Protein AF-A0A7Y8L8T4-F1 (afdb_monomer)

Solvent-accessible surface area (backbone atoms only — not comparable to full-atom values): 7914 Å² total; per-residue (Å²): 132,80,89,64,57,69,70,56,52,53,48,35,40,75,66,69,66,42,84,53,50,74,54,85,77,98,53,97,55,75,44,73,54,73,63,52,40,53,48,50,52,51,52,53,55,41,44,76,57,70,48,50,72,66,61,54,36,60,72,65,50,55,82,75,49,100,84,48,67,51,75,65,56,49,51,52,51,51,51,54,50,49,54,52,50,48,54,52,51,50,56,52,66,72,40,69,84,52,70,79,36,70,68,49,49,54,53,51,52,51,50,52,51,48,51,56,44,52,53,53,51,52,52,53,54,59,69,72,47,79,86,129

Sequence (132 aa):
MLGLSPRTIDFYTRQGLLHPEQSGRGHGYRHYTEEDRRRVSLIKQLQAKKFSLQEIRQALDVDVKGNSASPAEVMEQVILELERLQAAIENIRSSALLLDQPAVRAVAMEALQRATALCSVLVTILHDMPPV

pLDDT: mean 74.05, std 10.57, range [44.16, 87.81]

Structure (mmCIF, N/CA/C/O backbone):
data_AF-A0A7Y8L8T4-F1
#
_entry.id   AF-A0A7Y8L8T4-F1
#
loop_
_atom_site.group_PDB
_atom_site.id
_atom_site.type_symbol
_atom_site.label_atom_id
_atom_site.label_alt_id
_atom_site.label_comp_id
_atom_site.label_asym_id
_atom_site.label_entity_id
_atom_site.label_seq_id
_atom_site.pdbx_PDB_ins_code
_atom_site.Cartn_x
_atom_site.Cartn_y
_atom_site.Cartn_z
_atom_site.occupancy
_atom_site.B_iso_or_equiv
_atom_site.auth_seq_id
_atom_site.auth_comp_id
_atom_site.auth_asym_id
_atom_site.auth_atom_id
_atom_site.pdbx_PDB_model_num
ATOM 1 N N . MET A 1 1 ? 10.159 -9.512 -22.644 1.00 59.25 1 MET A N 1
ATOM 2 C CA . MET A 1 1 ? 8.690 -9.370 -22.652 1.00 59.25 1 MET A CA 1
ATOM 3 C C . MET A 1 1 ? 8.170 -9.221 -21.226 1.00 59.25 1 MET A C 1
ATOM 5 O O . MET A 1 1 ? 8.729 -9.846 -20.339 1.00 59.25 1 MET A O 1
ATOM 9 N N . LEU A 1 2 ? 7.116 -8.425 -21.012 1.00 64.44 2 LEU A N 1
ATOM 10 C CA . LEU A 1 2 ? 6.549 -8.064 -19.695 1.00 64.44 2 LEU A CA 1
ATOM 11 C C . LEU A 1 2 ? 5.776 -9.191 -18.965 1.00 64.44 2 LEU A C 1
ATOM 13 O O . LEU A 1 2 ? 5.224 -8.954 -17.894 1.00 64.44 2 LEU A O 1
ATOM 17 N N . GLY A 1 3 ? 5.675 -10.401 -19.531 1.00 71.50 3 GLY A N 1
ATOM 18 C CA . GLY A 1 3 ? 4.919 -11.510 -18.919 1.00 71.50 3 GLY A CA 1
ATOM 19 C C . GLY A 1 3 ? 3.426 -11.204 -18.705 1.00 71.50 3 GLY A C 1
ATOM 20 O O . GLY A 1 3 ? 2.810 -11.691 -17.756 1.00 71.50 3 GLY A O 1
ATOM 21 N N . LEU A 1 4 ? 2.856 -10.338 -19.548 1.00 79.94 4 LEU A N 1
ATOM 22 C CA . LEU A 1 4 ? 1.468 -9.885 -19.5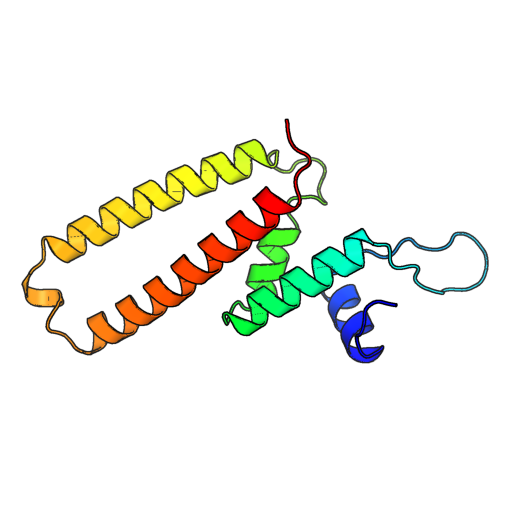15 1.00 79.94 4 LEU A CA 1
ATOM 23 C C . LEU A 1 4 ? 0.792 -10.131 -20.861 1.00 79.94 4 LEU A C 1
ATOM 25 O O . LEU A 1 4 ? 1.449 -10.127 -21.902 1.00 79.94 4 LEU A O 1
ATOM 29 N N . SER A 1 5 ? -0.537 -10.271 -20.841 1.00 82.81 5 SER A N 1
ATOM 30 C CA . SER A 1 5 ? -1.314 -10.260 -22.079 1.00 82.81 5 SER A CA 1
ATOM 31 C C . SER A 1 5 ? -1.213 -8.882 -22.757 1.00 82.81 5 SER A C 1
ATOM 33 O O . SER A 1 5 ? -1.189 -7.866 -22.049 1.00 82.81 5 SER A O 1
ATOM 35 N N . PRO A 1 6 ? -1.230 -8.805 -24.101 1.00 81.19 6 PRO A N 1
ATOM 36 C CA . PRO A 1 6 ? -1.246 -7.529 -24.822 1.00 81.19 6 PRO A CA 1
ATOM 37 C C . PRO A 1 6 ? -2.367 -6.594 -24.349 1.00 81.19 6 PRO A C 1
ATOM 39 O O . PRO A 1 6 ? -2.149 -5.402 -24.166 1.00 81.19 6 PRO A O 1
ATOM 42 N N . ARG A 1 7 ? -3.544 -7.149 -24.023 1.00 82.62 7 ARG A N 1
ATOM 43 C CA . ARG A 1 7 ? -4.690 -6.395 -23.493 1.00 82.62 7 ARG A CA 1
ATOM 44 C C . ARG A 1 7 ? -4.394 -5.742 -22.140 1.00 82.62 7 ARG A C 1
ATOM 46 O O . ARG A 1 7 ? -4.838 -4.622 -21.903 1.00 82.62 7 ARG A O 1
ATOM 53 N N . THR A 1 8 ? -3.665 -6.426 -21.255 1.00 83.44 8 THR A N 1
ATOM 54 C CA . THR A 1 8 ? -3.260 -5.880 -19.947 1.00 83.44 8 THR A CA 1
ATOM 55 C C . THR A 1 8 ? -2.222 -4.777 -20.116 1.00 83.44 8 THR A C 1
ATOM 57 O O . THR A 1 8 ? -2.318 -3.745 -19.459 1.00 83.44 8 THR A O 1
ATOM 60 N N . ILE A 1 9 ? -1.275 -4.970 -21.035 1.00 82.69 9 ILE A N 1
ATOM 61 C CA . ILE A 1 9 ? -0.260 -3.971 -21.380 1.00 82.69 9 ILE A CA 1
ATOM 62 C C . ILE A 1 9 ? -0.934 -2.705 -21.933 1.00 82.69 9 ILE A C 1
ATOM 64 O O . ILE A 1 9 ? -0.700 -1.611 -21.426 1.00 82.69 9 ILE A O 1
ATOM 68 N N . ASP A 1 10 ? -1.855 -2.851 -22.889 1.00 82.50 10 ASP A N 1
ATOM 69 C CA . ASP A 1 10 ? -2.637 -1.737 -23.440 1.00 82.50 10 ASP A CA 1
ATOM 70 C C . ASP A 1 10 ? -3.504 -1.038 -22.398 1.00 82.50 10 ASP A C 1
ATOM 72 O O . ASP A 1 10 ? -3.721 0.173 -22.457 1.00 82.50 10 ASP A O 1
ATOM 76 N N . PHE A 1 11 ? -4.056 -1.799 -21.459 1.00 83.25 11 PHE A N 1
ATOM 77 C CA . PHE A 1 11 ? -4.836 -1.241 -20.371 1.00 83.25 11 PHE A CA 1
ATOM 78 C C . PHE A 1 11 ? -3.958 -0.400 -19.434 1.00 83.25 11 PHE A C 1
ATOM 80 O O . PHE A 1 11 ? -4.315 0.741 -19.160 1.00 83.25 11 PHE A O 1
ATOM 87 N N . TYR A 1 12 ? -2.787 -0.891 -19.019 1.00 85.62 12 TYR A N 1
ATOM 88 C CA . TYR A 1 12 ? -1.869 -0.132 -18.161 1.00 85.62 12 TYR A CA 1
ATOM 89 C C . TYR A 1 12 ? -1.280 1.094 -18.860 1.00 85.62 12 TYR A C 1
ATOM 91 O O . TYR A 1 12 ? -1.247 2.166 -18.262 1.00 85.62 12 TYR A O 1
ATOM 99 N N . THR A 1 13 ? -0.911 0.993 -20.138 1.00 82.25 13 THR A N 1
ATOM 100 C CA . THR A 1 13 ? -0.454 2.158 -20.908 1.00 82.25 13 THR A CA 1
ATOM 101 C C . THR A 1 13 ? -1.556 3.216 -21.046 1.00 82.25 13 THR A C 1
ATOM 103 O O . THR A 1 13 ? -1.288 4.396 -20.850 1.00 82.25 13 THR A O 1
ATOM 106 N N . ARG A 1 14 ? -2.818 2.829 -21.299 1.00 81.88 14 ARG A N 1
ATOM 107 C CA . ARG A 1 14 ? -3.943 3.791 -21.353 1.00 81.88 14 ARG A CA 1
ATOM 108 C C . ARG A 1 14 ? -4.251 4.455 -20.013 1.00 81.88 14 ARG A C 1
ATOM 110 O O . ARG A 1 14 ? -4.745 5.574 -19.997 1.00 81.88 14 ARG A O 1
ATOM 117 N N . GLN A 1 15 ? -3.976 3.768 -18.910 1.00 77.94 15 GLN A N 1
ATOM 118 C CA . GLN A 1 15 ? -4.149 4.294 -17.556 1.00 77.94 15 GLN A CA 1
ATOM 119 C C . GLN A 1 15 ? -2.943 5.127 -17.080 1.00 77.94 15 GLN A C 1
ATOM 121 O O . GLN A 1 15 ? -2.931 5.547 -15.928 1.00 77.94 15 GLN A O 1
ATOM 126 N N . GLY A 1 16 ? -1.924 5.359 -17.922 1.00 76.25 16 GLY A N 1
ATOM 127 C CA . GLY A 1 16 ? -0.708 6.093 -17.537 1.00 76.25 16 GLY A CA 1
ATOM 128 C C . GLY A 1 16 ? 0.174 5.342 -16.532 1.00 76.25 16 GLY A C 1
ATOM 129 O O . GLY A 1 16 ? 0.987 5.935 -15.834 1.00 76.25 16 GLY A O 1
ATOM 130 N N . LEU A 1 17 ? -0.008 4.025 -16.410 1.00 79.06 17 LEU A N 1
ATOM 131 C CA . LEU A 1 17 ? 0.774 3.186 -15.501 1.00 79.06 17 LEU A CA 1
ATOM 132 C C . LEU A 1 17 ? 2.074 2.694 -16.131 1.00 79.06 17 LEU A C 1
ATOM 134 O O . LEU A 1 17 ? 2.974 2.312 -15.395 1.00 79.06 17 LEU A O 1
ATOM 138 N N . LEU A 1 18 ? 2.175 2.687 -17.461 1.00 82.50 18 LEU A N 1
ATOM 139 C CA . LEU A 1 18 ? 3.386 2.336 -18.203 1.00 82.50 18 LEU A CA 1
ATOM 140 C C . LEU A 1 18 ? 3.652 3.402 -19.257 1.00 82.50 18 LEU A C 1
ATOM 142 O O . LEU A 1 18 ? 2.721 3.793 -19.971 1.00 82.50 18 LEU A O 1
ATOM 146 N N . HIS A 1 19 ? 4.912 3.800 -19.389 1.00 78.69 19 HIS A N 1
ATOM 147 C CA . HIS A 1 19 ? 5.354 4.858 -20.291 1.00 78.69 19 HIS A CA 1
ATOM 148 C C . HIS A 1 19 ? 6.378 4.283 -21.274 1.00 78.69 19 HIS A C 1
ATOM 150 O O . HIS A 1 19 ? 7.574 4.493 -21.103 1.00 78.69 19 HIS A O 1
ATOM 156 N N . PRO A 1 20 ? 5.925 3.523 -22.290 1.00 76.50 20 PRO A N 1
ATOM 157 C CA . PRO A 1 20 ? 6.838 2.928 -23.251 1.00 76.50 20 PRO A CA 1
ATOM 158 C C . PRO A 1 20 ? 7.560 4.013 -24.044 1.00 76.50 20 PRO A C 1
ATOM 160 O O . PRO A 1 20 ? 6.961 5.022 -24.432 1.00 76.50 20 PRO A O 1
ATOM 163 N N . GLU A 1 21 ? 8.817 3.753 -24.375 1.00 75.12 21 GLU A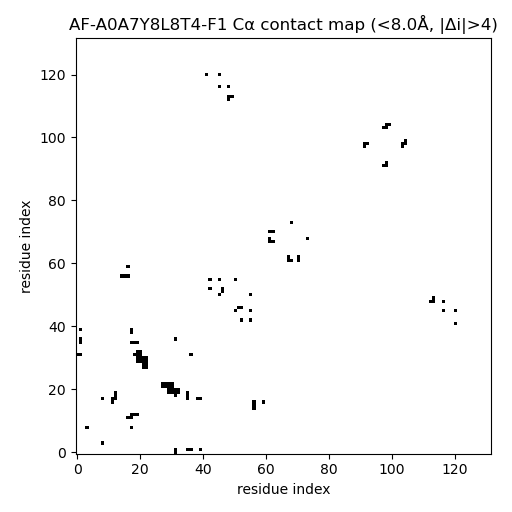 N 1
ATOM 164 C CA . GLU A 1 21 ? 9.550 4.580 -25.320 1.00 75.12 21 GLU A CA 1
ATOM 165 C C . GLU A 1 21 ? 8.881 4.461 -26.695 1.00 75.12 21 GLU A C 1
ATOM 167 O O . GLU A 1 21 ? 8.671 3.363 -27.231 1.00 75.12 21 GLU A O 1
ATOM 172 N N . GLN A 1 22 ? 8.508 5.604 -27.275 1.00 65.12 22 GLN A N 1
ATOM 173 C CA . GLN A 1 22 ? 8.060 5.635 -28.661 1.00 65.12 22 GLN A CA 1
ATOM 174 C C . GLN A 1 22 ? 9.282 5.397 -29.542 1.00 65.12 22 GLN A C 1
ATOM 176 O O . GLN A 1 22 ? 10.182 6.235 -29.600 1.00 65.12 22 GLN A O 1
ATOM 181 N N . SER A 1 23 ? 9.325 4.260 -30.237 1.00 54.78 23 SER A N 1
ATOM 182 C CA . SER A 1 23 ? 10.358 4.023 -31.240 1.00 54.78 23 SER A CA 1
ATOM 183 C C . SER A 1 23 ? 10.192 5.050 -32.359 1.00 54.78 23 SER A C 1
ATOM 185 O O . SER A 1 23 ? 9.282 4.971 -33.186 1.00 54.78 23 SER A O 1
ATOM 187 N N . GLY A 1 24 ? 11.055 6.064 -32.351 1.00 54.72 24 GLY A N 1
ATOM 188 C CA . GLY A 1 24 ? 11.133 7.039 -33.421 1.00 54.72 24 GLY A CA 1
ATOM 189 C C . GLY A 1 24 ? 11.393 6.328 -34.749 1.00 54.72 24 GLY A C 1
ATOM 190 O O . GLY A 1 24 ? 12.369 5.595 -34.876 1.00 54.72 24 GLY A O 1
ATOM 191 N N . ARG A 1 25 ? 10.541 6.631 -35.736 1.00 51.31 25 ARG A N 1
ATOM 192 C CA . ARG A 1 25 ? 10.539 6.189 -37.146 1.00 51.31 25 ARG A CA 1
ATOM 193 C C . ARG A 1 25 ? 9.742 4.909 -37.447 1.00 51.31 25 ARG A C 1
ATOM 195 O O . ARG A 1 25 ? 10.231 3.789 -37.386 1.00 51.31 25 ARG A O 1
ATOM 202 N N . GLY A 1 26 ? 8.530 5.132 -37.956 1.00 51.72 26 GLY A N 1
ATOM 203 C CA . GLY A 1 26 ? 7.970 4.360 -39.074 1.00 51.72 26 GLY A CA 1
ATOM 204 C C . GLY A 1 26 ? 7.093 3.156 -38.741 1.00 51.72 26 GLY A C 1
ATOM 205 O O . GLY A 1 26 ? 6.268 2.785 -39.568 1.00 51.72 26 GLY A O 1
ATOM 206 N N . HIS A 1 27 ? 7.190 2.579 -37.546 1.00 56.50 27 HIS A N 1
ATOM 207 C CA . HIS A 1 27 ? 6.327 1.469 -37.143 1.00 56.50 27 HIS A CA 1
ATOM 208 C C . HIS A 1 27 ? 5.933 1.665 -35.681 1.00 56.50 27 HIS A C 1
ATOM 210 O O . HIS A 1 27 ? 6.796 1.655 -34.812 1.00 56.50 27 HIS A O 1
ATOM 216 N N . GLY A 1 28 ? 4.644 1.894 -35.411 1.00 60.03 28 GLY A N 1
ATOM 217 C CA . GLY A 1 28 ? 4.088 2.261 -34.098 1.00 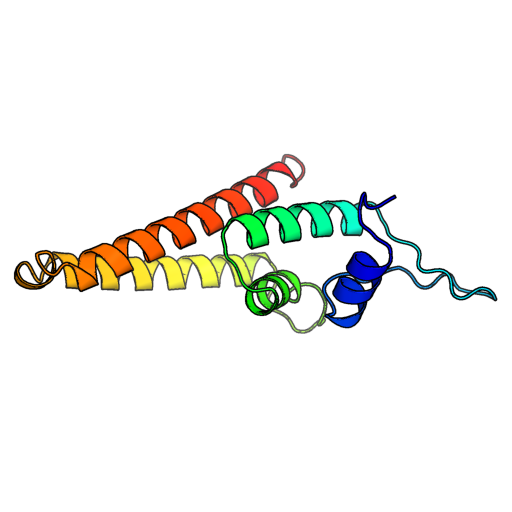60.03 28 GLY A CA 1
ATOM 218 C C . GLY A 1 28 ? 4.153 1.171 -33.018 1.00 60.03 28 GLY A C 1
ATOM 219 O O . GLY A 1 28 ? 3.193 0.990 -32.269 1.00 60.03 28 GLY A O 1
ATOM 220 N N . TYR A 1 29 ? 5.249 0.418 -32.946 1.00 64.88 29 TYR A N 1
ATOM 221 C CA . TYR A 1 29 ? 5.513 -0.534 -31.881 1.00 64.88 29 TYR A CA 1
ATOM 222 C C . TYR A 1 29 ? 5.956 0.200 -30.612 1.00 64.88 29 TYR A C 1
ATOM 224 O O . TYR A 1 29 ? 6.776 1.114 -30.647 1.00 64.88 29 TYR A O 1
ATOM 232 N N . ARG A 1 30 ? 5.386 -0.214 -29.477 1.00 75.06 30 ARG A N 1
ATOM 233 C CA . ARG A 1 30 ? 5.749 0.278 -28.145 1.00 75.06 30 ARG A CA 1
ATOM 234 C C . ARG A 1 30 ? 6.929 -0.530 -27.624 1.00 75.06 30 ARG A C 1
ATOM 236 O O . ARG A 1 30 ? 6.822 -1.756 -27.527 1.00 75.06 30 ARG A O 1
ATOM 243 N N . HIS A 1 31 ? 8.021 0.143 -27.282 1.00 78.94 31 HIS A N 1
ATOM 244 C CA . HIS A 1 31 ? 9.166 -0.500 -26.655 1.00 78.94 31 HIS A CA 1
ATOM 245 C C . HIS A 1 31 ? 9.063 -0.346 -25.135 1.00 78.94 31 HIS A C 1
ATOM 247 O O . HIS A 1 31 ? 8.947 0.766 -24.631 1.00 78.94 31 HIS A O 1
ATOM 253 N N . TYR A 1 32 ? 9.053 -1.472 -24.419 1.00 76.88 32 TYR A N 1
ATOM 254 C CA . TYR A 1 32 ? 8.960 -1.497 -22.958 1.00 76.88 32 TYR A CA 1
ATOM 255 C C . TYR A 1 32 ? 10.317 -1.858 -22.363 1.00 76.88 32 TYR A C 1
ATOM 257 O O . TYR A 1 32 ? 10.895 -2.891 -22.723 1.00 76.88 32 TYR A O 1
ATOM 265 N N . THR A 1 33 ? 10.807 -1.019 -21.459 1.00 79.38 33 THR A N 1
ATOM 266 C CA . THR A 1 33 ? 12.139 -1.136 -20.857 1.00 79.38 33 THR A CA 1
ATOM 267 C C . THR A 1 33 ? 12.140 -2.118 -19.678 1.00 79.38 33 THR A C 1
ATOM 269 O O . THR A 1 33 ? 11.114 -2.692 -19.300 1.00 79.38 33 THR A O 1
ATOM 272 N N . GLU A 1 34 ? 13.308 -2.353 -19.075 1.00 74.62 34 GLU A N 1
ATOM 273 C CA . GLU A 1 34 ? 13.391 -3.141 -17.836 1.00 74.62 34 GLU A CA 1
ATOM 274 C C . GLU A 1 34 ? 12.751 -2.407 -16.643 1.00 74.62 34 GLU A C 1
ATOM 276 O O . GLU A 1 34 ? 12.240 -3.028 -15.711 1.00 74.62 34 GLU A O 1
ATOM 281 N N . GLU A 1 35 ? 12.699 -1.077 -16.693 1.00 71.69 35 GLU A N 1
ATOM 282 C CA . GLU A 1 35 ? 11.962 -0.260 -15.732 1.00 71.69 35 GLU A CA 1
ATOM 283 C C . GLU A 1 35 ? 10.453 -0.527 -15.807 1.00 71.69 35 GLU A C 1
ATOM 285 O O . GLU A 1 35 ? 9.828 -0.793 -14.780 1.00 71.69 35 GLU A O 1
ATOM 290 N N . ASP A 1 36 ? 9.885 -0.610 -17.017 1.00 78.69 36 ASP A N 1
ATOM 291 C CA . ASP A 1 36 ? 8.484 -1.004 -17.203 1.00 78.69 36 ASP A CA 1
ATOM 292 C C . ASP A 1 36 ? 8.199 -2.401 -16.628 1.00 78.69 36 ASP A C 1
ATOM 294 O O . ASP A 1 36 ? 7.114 -2.647 -16.094 1.00 78.69 36 ASP A O 1
ATOM 298 N N . ARG A 1 37 ? 9.163 -3.334 -16.690 1.00 80.94 37 ARG A N 1
ATOM 299 C CA . ARG A 1 37 ? 9.002 -4.667 -16.079 1.00 80.94 37 ARG A CA 1
ATOM 300 C C . ARG A 1 37 ? 8.932 -4.605 -14.565 1.00 80.94 37 ARG A C 1
ATOM 302 O O . ARG A 1 37 ? 8.045 -5.230 -13.977 1.00 80.94 37 ARG A O 1
ATOM 309 N N . ARG A 1 38 ? 9.832 -3.846 -13.941 1.00 75.69 38 ARG A N 1
ATOM 310 C CA . ARG A 1 38 ? 9.824 -3.628 -12.488 1.00 75.69 38 ARG A CA 1
ATOM 311 C C . ARG A 1 38 ? 8.526 -2.958 -12.050 1.00 75.69 38 ARG A C 1
ATOM 313 O O . ARG A 1 38 ? 7.859 -3.450 -11.140 1.00 75.69 38 ARG A O 1
ATOM 320 N N . ARG A 1 39 ? 8.083 -1.945 -12.795 1.00 80.25 39 ARG A N 1
ATOM 321 C CA . ARG A 1 39 ? 6.807 -1.254 -12.579 1.00 80.25 39 ARG A CA 1
ATOM 322 C C . ARG A 1 39 ? 5.613 -2.207 -12.668 1.00 80.25 39 ARG A C 1
ATOM 324 O O . ARG A 1 39 ? 4.760 -2.201 -11.785 1.00 80.25 39 ARG A O 1
ATOM 331 N N . VAL A 1 40 ? 5.573 -3.103 -13.660 1.00 84.12 40 VAL A N 1
ATOM 332 C CA . VAL A 1 40 ? 4.538 -4.152 -13.759 1.00 84.12 40 VAL A CA 1
ATOM 333 C C . VAL A 1 40 ? 4.551 -5.103 -12.559 1.00 84.12 40 VAL A C 1
ATOM 335 O O . VAL A 1 40 ? 3.478 -5.468 -12.068 1.00 84.12 40 VAL A O 1
ATOM 338 N N . SER A 1 41 ? 5.730 -5.524 -12.095 1.00 80.81 41 SER A N 1
ATOM 339 C CA . SER A 1 41 ? 5.854 -6.384 -10.910 1.00 80.81 41 SER A CA 1
ATOM 340 C C . SER A 1 41 ? 5.271 -5.697 -9.676 1.00 80.81 41 SER A C 1
ATOM 342 O O . SER A 1 41 ? 4.445 -6.281 -8.972 1.00 80.81 41 SER A O 1
ATOM 344 N N . LEU A 1 42 ? 5.615 -4.425 -9.474 1.00 75.44 42 LEU A N 1
ATOM 345 C CA . LEU A 1 42 ? 5.116 -3.620 -8.368 1.00 75.44 42 LEU A CA 1
ATOM 346 C C . LEU A 1 42 ? 3.592 -3.426 -8.434 1.00 75.44 42 LEU A C 1
ATOM 348 O O . LEU A 1 42 ? 2.901 -3.669 -7.446 1.00 75.44 42 LEU A O 1
ATOM 352 N N . ILE A 1 43 ? 3.044 -3.091 -9.610 1.00 82.75 43 ILE A N 1
ATOM 353 C CA . ILE A 1 43 ? 1.589 -2.972 -9.821 1.00 82.75 43 ILE A CA 1
ATOM 354 C C . ILE A 1 43 ? 0.881 -4.280 -9.438 1.00 82.75 43 ILE A C 1
ATOM 356 O O . ILE A 1 43 ? -0.119 -4.249 -8.722 1.00 82.75 43 ILE A O 1
ATOM 360 N N . LYS A 1 44 ? 1.402 -5.438 -9.865 1.00 83.00 44 LYS A N 1
ATOM 361 C CA . LYS A 1 44 ? 0.824 -6.751 -9.528 1.00 83.00 44 LYS A CA 1
ATOM 362 C C . LYS A 1 44 ? 0.845 -7.034 -8.026 1.00 83.00 44 LYS A C 1
ATOM 364 O O . LYS A 1 44 ? -0.146 -7.525 -7.487 1.00 83.00 44 LYS A O 1
ATOM 369 N N . GLN A 1 45 ? 1.951 -6.727 -7.352 1.00 75.25 45 GLN A N 1
ATOM 370 C CA . GLN A 1 45 ? 2.076 -6.913 -5.904 1.00 75.25 45 GLN A CA 1
ATOM 371 C C . GLN A 1 45 ? 1.088 -6.023 -5.139 1.00 75.25 45 GLN A C 1
ATOM 373 O O . GLN A 1 45 ? 0.411 -6.492 -4.223 1.00 75.25 45 GLN A O 1
ATOM 378 N N . LEU A 1 46 ? 0.948 -4.764 -5.557 1.00 74.38 46 LEU A N 1
ATOM 379 C CA . LEU A 1 46 ? 0.005 -3.807 -4.982 1.00 74.38 46 LEU A CA 1
ATOM 380 C C . LEU A 1 46 ? -1.455 -4.231 -5.197 1.00 74.38 46 LEU A C 1
ATOM 382 O O . LEU A 1 46 ? -2.249 -4.220 -4.257 1.00 74.38 46 LEU A O 1
ATOM 386 N N . GLN A 1 47 ? -1.804 -4.692 -6.399 1.00 81.19 47 GLN A N 1
ATOM 387 C CA . GLN A 1 47 ? -3.139 -5.226 -6.684 1.00 81.19 47 GLN A CA 1
ATOM 388 C C . GLN A 1 47 ? -3.468 -6.458 -5.832 1.00 81.19 47 GLN A C 1
ATOM 390 O O . GLN A 1 47 ? -4.580 -6.566 -5.315 1.00 81.19 47 GLN A O 1
ATOM 395 N N . ALA A 1 48 ? -2.508 -7.368 -5.628 1.00 78.50 48 ALA A N 1
ATOM 396 C CA . ALA A 1 48 ? -2.688 -8.525 -4.743 1.00 78.50 48 ALA A CA 1
ATOM 397 C C . ALA A 1 48 ? -2.955 -8.110 -3.284 1.00 78.50 48 ALA A C 1
ATOM 399 O O . ALA A 1 48 ? -3.623 -8.821 -2.535 1.00 78.50 48 ALA A O 1
ATOM 400 N N . LYS A 1 49 ? -2.479 -6.924 -2.896 1.00 71.81 49 LYS A N 1
ATOM 401 C CA . LYS A 1 49 ? -2.699 -6.303 -1.587 1.00 71.81 49 LYS A CA 1
ATOM 402 C C . LYS A 1 49 ? -3.949 -5.411 -1.529 1.00 71.81 49 LYS A C 1
ATOM 404 O O . LYS A 1 49 ? -4.130 -4.694 -0.551 1.00 71.81 49 LYS A O 1
ATOM 409 N N . LYS A 1 50 ? -4.835 -5.512 -2.529 1.00 77.38 50 LYS A N 1
ATOM 410 C CA . LYS A 1 50 ? -6.108 -4.779 -2.654 1.00 77.38 50 LYS A CA 1
ATOM 411 C C . LYS A 1 50 ? -5.982 -3.266 -2.856 1.00 77.38 50 LYS A C 1
ATOM 413 O O . LYS A 1 50 ? -6.977 -2.564 -2.692 1.00 77.38 50 LYS A O 1
ATOM 418 N N . PHE A 1 51 ? -4.818 -2.762 -3.266 1.00 74.38 51 PHE A N 1
ATOM 419 C CA . PHE A 1 51 ? -4.749 -1.387 -3.756 1.00 74.38 51 PHE A CA 1
ATOM 420 C C . PHE A 1 51 ? -5.503 -1.255 -5.077 1.00 74.38 51 PHE A C 1
ATOM 422 O O . PHE A 1 51 ? -5.386 -2.094 -5.979 1.00 74.38 51 PHE A O 1
ATOM 429 N N . SER A 1 52 ? -6.266 -0.177 -5.200 1.00 81.44 52 SER A N 1
ATOM 430 C CA . SER A 1 52 ? -6.900 0.211 -6.450 1.00 81.44 52 SER A CA 1
ATOM 431 C C . SER A 1 52 ? -5.854 0.708 -7.447 1.00 81.44 52 SER A C 1
ATOM 433 O O . SER A 1 52 ? -4.820 1.272 -7.092 1.00 81.44 52 SER A O 1
ATOM 435 N N . LEU A 1 53 ? -6.142 0.558 -8.738 1.00 78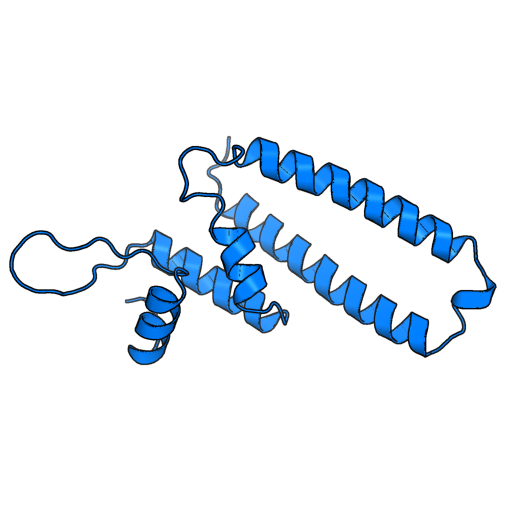.94 53 LEU A N 1
ATOM 436 C CA . LEU A 1 53 ? -5.266 1.070 -9.794 1.00 78.94 53 LEU A CA 1
ATOM 437 C C . LEU A 1 53 ? -5.073 2.589 -9.731 1.00 78.94 53 LEU A C 1
ATOM 439 O O . LEU A 1 53 ? -4.043 3.083 -10.175 1.00 78.94 53 LEU A O 1
ATOM 443 N N . GLN A 1 54 ? -6.043 3.320 -9.179 1.00 75.44 54 GLN A N 1
ATOM 444 C CA . GLN A 1 54 ? -5.945 4.763 -8.994 1.00 75.44 54 GLN A CA 1
ATOM 445 C C . GLN A 1 54 ? -4.919 5.127 -7.915 1.00 75.44 54 GLN A C 1
ATOM 447 O O . GLN A 1 54 ? -4.089 5.999 -8.161 1.00 75.44 54 GLN A O 1
ATOM 452 N N . GLU A 1 55 ? -4.943 4.441 -6.766 1.00 68.69 55 GLU A N 1
ATOM 453 C CA . GLU A 1 55 ? -3.948 4.610 -5.694 1.00 68.69 55 GLU A CA 1
ATOM 454 C C . GLU A 1 55 ? -2.549 4.237 -6.197 1.00 68.69 55 GLU A C 1
ATOM 456 O O . GLU A 1 55 ? -1.592 4.982 -5.997 1.00 68.69 55 GLU A O 1
ATOM 461 N N . ILE A 1 56 ? -2.444 3.127 -6.936 1.00 77.88 56 ILE A N 1
ATOM 462 C CA . ILE A 1 56 ? -1.186 2.688 -7.552 1.00 77.88 56 ILE A CA 1
ATOM 463 C C . ILE A 1 56 ? -0.678 3.738 -8.545 1.00 77.88 56 ILE A C 1
ATOM 465 O O . ILE A 1 56 ? 0.503 4.064 -8.540 1.00 77.88 56 ILE A O 1
ATOM 469 N N . ARG A 1 57 ? -1.556 4.303 -9.382 1.00 75.19 57 ARG A N 1
ATOM 470 C CA . ARG A 1 57 ? -1.172 5.355 -10.328 1.00 75.19 57 ARG A CA 1
ATOM 471 C C . ARG A 1 57 ? -0.634 6.575 -9.596 1.00 75.19 57 ARG A C 1
ATOM 473 O O . ARG A 1 57 ? 0.436 7.030 -9.955 1.00 75.19 57 ARG A O 1
ATOM 480 N N . GLN A 1 58 ? -1.338 7.070 -8.579 1.00 69.00 58 GLN A N 1
ATOM 481 C CA . GLN A 1 58 ? -0.905 8.238 -7.804 1.00 69.00 58 GLN A CA 1
ATOM 482 C C . GLN A 1 58 ? 0.459 8.026 -7.144 1.00 69.00 58 GLN A C 1
ATOM 484 O O . GLN A 1 58 ? 1.300 8.914 -7.221 1.00 69.00 58 GLN A O 1
ATOM 489 N N . ALA A 1 59 ? 0.701 6.843 -6.575 1.00 67.88 59 ALA A N 1
ATOM 490 C CA . ALA A 1 59 ? 1.997 6.501 -5.993 1.00 67.88 59 ALA A CA 1
ATOM 491 C C . ALA A 1 59 ? 3.133 6.482 -7.034 1.00 67.88 59 ALA A C 1
ATOM 493 O O . ALA A 1 59 ? 4.273 6.783 -6.704 1.00 67.88 59 ALA A O 1
ATOM 494 N N . LEU A 1 60 ? 2.826 6.139 -8.289 1.00 68.81 60 LEU A N 1
ATOM 495 C CA . LEU A 1 60 ? 3.808 6.003 -9.365 1.00 68.81 60 LEU A CA 1
ATOM 496 C C . LEU A 1 60 ? 3.932 7.241 -10.288 1.00 68.81 60 LEU A C 1
ATOM 498 O O . LEU A 1 60 ? 4.795 7.243 -11.168 1.00 68.81 60 LEU A O 1
ATOM 502 N N . ASP A 1 61 ? 3.051 8.243 -10.169 1.00 66.06 61 ASP A N 1
ATOM 503 C CA . ASP A 1 61 ? 3.003 9.460 -11.019 1.00 66.06 61 ASP A CA 1
ATOM 504 C C . ASP A 1 61 ? 3.913 10.587 -10.490 1.00 66.06 61 ASP A C 1
ATOM 506 O O . ASP A 1 61 ? 4.091 11.606 -11.158 1.00 66.06 61 ASP A O 1
ATOM 510 N N . VAL A 1 62 ? 4.497 10.402 -9.298 1.00 55.59 62 VAL A N 1
ATOM 511 C CA . VAL A 1 62 ? 5.427 11.347 -8.650 1.00 55.59 62 VAL A CA 1
ATOM 512 C C . VAL A 1 62 ? 6.639 11.658 -9.544 1.00 55.59 62 VAL A C 1
ATOM 514 O O . VAL A 1 62 ? 7.137 12.778 -9.526 1.00 55.59 62 VAL A O 1
ATOM 517 N N . ASP A 1 63 ? 7.049 10.720 -10.402 1.00 51.34 63 ASP A N 1
ATOM 518 C CA . ASP A 1 63 ? 8.239 10.860 -11.251 1.00 51.34 63 ASP A CA 1
ATOM 519 C C . ASP A 1 63 ? 8.042 11.681 -12.544 1.00 51.34 63 ASP A C 1
ATOM 521 O O . ASP A 1 63 ? 9.024 12.054 -13.183 1.00 51.34 63 ASP A O 1
ATOM 525 N N . VAL A 1 64 ? 6.810 11.973 -12.991 1.00 50.44 64 VAL A N 1
ATOM 526 C CA . VAL A 1 64 ? 6.584 12.359 -14.410 1.00 50.44 64 VAL A CA 1
ATOM 527 C C . VAL A 1 64 ? 6.364 13.860 -14.641 1.00 50.44 64 VAL A C 1
ATOM 529 O O . VAL A 1 64 ? 6.559 14.357 -15.752 1.00 50.44 64 VAL A O 1
ATOM 532 N N . LYS A 1 65 ? 5.992 14.639 -13.623 1.00 45.59 65 LYS A N 1
ATOM 533 C CA . LYS A 1 65 ? 5.803 16.092 -13.782 1.00 45.59 65 LYS A CA 1
ATOM 534 C C . LYS A 1 65 ? 6.990 16.817 -13.167 1.00 45.59 65 LYS A C 1
ATOM 536 O O . LYS A 1 65 ? 7.142 16.789 -11.956 1.00 45.59 65 LYS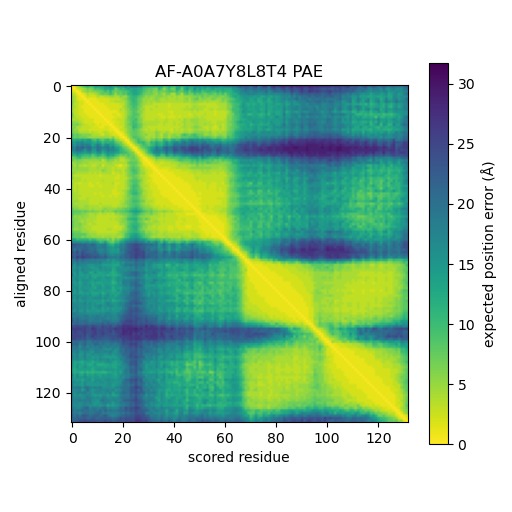 A O 1
ATOM 541 N N . GLY A 1 66 ? 7.802 17.503 -13.970 1.00 44.16 66 GLY A N 1
ATOM 542 C CA . GLY A 1 66 ? 9.004 18.253 -13.550 1.00 44.16 66 GLY A CA 1
ATOM 543 C C . GLY A 1 66 ? 8.783 19.452 -12.607 1.00 44.16 66 GLY A C 1
ATOM 544 O O . GLY A 1 66 ? 9.559 20.397 -12.634 1.00 44.16 66 GLY A O 1
ATOM 545 N N . ASN A 1 67 ? 7.719 19.430 -11.805 1.00 47.88 67 ASN A N 1
ATOM 546 C CA . ASN A 1 67 ? 7.413 20.350 -10.711 1.00 47.88 67 ASN A CA 1
ATOM 547 C C . ASN A 1 67 ? 6.895 19.574 -9.475 1.00 47.88 67 ASN A C 1
ATOM 549 O O . ASN A 1 67 ? 6.147 20.115 -8.660 1.00 47.88 67 ASN A O 1
ATOM 553 N N . SER A 1 68 ? 7.206 18.277 -9.407 1.00 54.72 68 SER A N 1
ATOM 554 C CA . SER A 1 68 ? 6.816 17.375 -8.324 1.00 54.72 68 SER A CA 1
ATOM 555 C C . SER A 1 68 ? 7.877 17.416 -7.236 1.00 54.72 68 SER A C 1
ATOM 557 O O . SER A 1 68 ? 9.062 17.559 -7.537 1.00 54.72 68 SER A O 1
ATOM 559 N N . ALA A 1 69 ? 7.432 17.299 -5.987 1.00 59.59 69 ALA A N 1
ATOM 560 C CA . ALA A 1 69 ? 8.310 17.080 -4.851 1.00 59.59 69 ALA A CA 1
ATOM 561 C C . ALA A 1 69 ? 9.299 15.946 -5.176 1.00 59.59 69 ALA A C 1
ATOM 563 O O . ALA A 1 69 ? 8.907 14.924 -5.745 1.00 59.59 69 ALA A O 1
ATOM 564 N N . SER A 1 70 ? 10.575 16.141 -4.855 1.00 72.88 70 SER A N 1
ATOM 565 C CA . SER A 1 70 ? 11.600 15.113 -4.989 1.00 72.88 70 SER A CA 1
ATOM 566 C C . SER A 1 70 ? 11.167 13.832 -4.260 1.00 72.88 70 SER A C 1
ATOM 568 O O . SER A 1 70 ? 10.411 13.900 -3.287 1.00 72.88 70 SER A O 1
ATOM 570 N N . PRO A 1 71 ? 11.661 12.647 -4.664 1.00 70.31 71 PRO A N 1
ATOM 571 C CA . PRO A 1 71 ? 11.359 11.405 -3.954 1.00 70.31 71 PRO A CA 1
ATOM 572 C C . PRO A 1 71 ? 11.637 11.489 -2.443 1.00 70.31 71 PRO A C 1
ATOM 574 O O . PRO A 1 71 ? 10.900 10.910 -1.649 1.00 70.31 71 PRO A O 1
ATOM 577 N N . ALA A 1 72 ? 12.655 12.260 -2.043 1.00 73.81 72 ALA A N 1
ATOM 578 C CA . ALA A 1 72 ? 12.955 12.544 -0.643 1.00 73.81 72 ALA A CA 1
ATOM 579 C C . ALA A 1 72 ? 11.849 13.372 0.034 1.00 73.81 72 ALA A C 1
ATOM 581 O O . ALA A 1 72 ? 11.342 12.961 1.071 1.00 73.81 72 ALA A O 1
ATOM 582 N N . GLU A 1 73 ? 11.410 14.472 -0.580 1.00 72.94 73 GLU A N 1
ATOM 583 C CA . GLU A 1 73 ? 10.313 15.310 -0.066 1.00 72.94 73 GLU A CA 1
ATOM 584 C C . GLU A 1 73 ? 8.987 14.532 0.028 1.00 72.94 73 GLU A C 1
ATOM 586 O O . GLU A 1 73 ? 8.216 14.715 0.970 1.00 72.94 73 GLU A O 1
ATOM 591 N N . VAL A 1 74 ? 8.715 13.616 -0.908 1.00 76.38 74 VAL A N 1
ATOM 592 C CA . VAL A 1 74 ? 7.544 12.726 -0.823 1.00 76.38 74 VAL A CA 1
ATOM 593 C C . VAL A 1 74 ? 7.676 11.745 0.338 1.00 76.38 74 VAL A C 1
ATOM 595 O O . VAL A 1 74 ? 6.711 11.530 1.070 1.00 76.38 74 VAL A O 1
ATOM 598 N N . MET A 1 75 ? 8.860 11.174 0.558 1.00 79.44 75 MET A N 1
ATOM 599 C CA . MET A 1 75 ? 9.095 10.306 1.713 1.00 79.44 75 MET A CA 1
ATOM 600 C C . MET A 1 75 ? 9.011 11.066 3.043 1.00 79.44 75 MET A C 1
ATOM 602 O O . MET A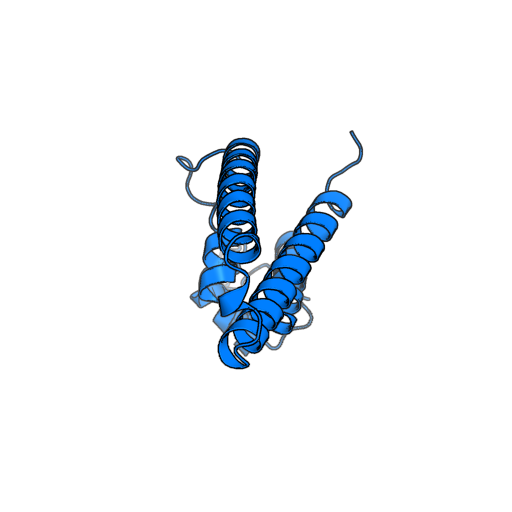 1 75 ? 8.482 10.520 4.009 1.00 79.44 75 MET A O 1
ATOM 606 N N . GLU A 1 76 ? 9.437 12.328 3.097 1.00 79.06 76 GLU A N 1
ATOM 607 C CA . GLU A 1 76 ? 9.229 13.200 4.260 1.00 79.06 76 GLU A CA 1
ATOM 608 C C . GLU A 1 76 ? 7.736 13.437 4.532 1.00 79.06 76 GLU A C 1
ATOM 610 O O . GLU A 1 76 ? 7.289 13.328 5.674 1.00 79.06 76 GLU A O 1
ATOM 615 N N . GLN A 1 77 ? 6.928 13.665 3.492 1.00 75.12 77 GLN A N 1
ATOM 616 C CA . GLN A 1 77 ? 5.470 13.756 3.640 1.00 75.12 77 GLN A CA 1
ATOM 617 C C . GLN A 1 77 ? 4.852 12.448 4.153 1.00 75.12 77 GLN A C 1
ATOM 619 O O . GLN A 1 77 ? 3.935 12.483 4.975 1.00 75.12 77 GLN A O 1
ATOM 624 N N . VAL A 1 78 ? 5.359 11.293 3.710 1.00 81.81 78 VAL A N 1
ATOM 625 C CA . VAL A 1 78 ? 4.927 9.983 4.224 1.00 81.81 78 VAL A CA 1
ATOM 626 C C . VAL A 1 78 ? 5.249 9.848 5.713 1.00 81.81 78 VAL A C 1
ATOM 628 O O . VAL A 1 78 ? 4.402 9.366 6.462 1.00 81.81 78 VAL A O 1
ATOM 631 N N . ILE A 1 79 ? 6.425 10.300 6.161 1.00 84.94 79 ILE A N 1
ATOM 632 C CA . ILE A 1 79 ? 6.794 10.297 7.586 1.00 84.94 79 ILE A CA 1
ATOM 633 C C . ILE A 1 79 ? 5.803 11.140 8.399 1.00 84.94 79 ILE A C 1
ATOM 635 O O . ILE A 1 79 ? 5.258 10.647 9.385 1.00 84.94 79 ILE A O 1
ATOM 639 N N . LEU A 1 80 ? 5.492 12.360 7.949 1.00 83.19 80 LEU A N 1
ATOM 640 C CA . LEU A 1 80 ? 4.539 13.241 8.635 1.00 83.19 80 LEU A CA 1
ATOM 641 C C . LEU A 1 80 ? 3.129 12.634 8.724 1.00 83.19 80 LEU A C 1
ATOM 643 O O . LEU A 1 80 ? 2.473 12.719 9.765 1.00 83.19 80 LEU A O 1
ATOM 647 N N . GLU A 1 81 ? 2.644 11.986 7.660 1.00 84.44 81 GLU A N 1
ATOM 648 C CA . GLU A 1 81 ? 1.329 11.334 7.710 1.00 84.44 81 GLU A CA 1
ATOM 649 C C . GLU A 1 81 ? 1.346 10.090 8.613 1.00 84.44 81 GLU A C 1
ATOM 651 O O . GLU A 1 81 ? 0.365 9.836 9.313 1.00 84.44 81 GLU A O 1
ATOM 656 N N . LEU A 1 82 ? 2.454 9.340 8.675 1.00 86.50 82 LEU A N 1
ATOM 657 C CA . LEU A 1 82 ? 2.605 8.228 9.620 1.00 86.50 82 LEU A CA 1
ATOM 658 C C . LEU A 1 82 ? 2.538 8.705 11.076 1.00 86.50 82 LEU A C 1
ATOM 660 O O . LEU A 1 82 ? 1.846 8.079 11.880 1.00 86.50 82 LEU A O 1
ATOM 664 N N . GLU A 1 83 ? 3.179 9.827 11.407 1.00 86.88 83 GLU A N 1
ATOM 665 C CA . GLU A 1 83 ? 3.079 10.446 12.736 1.00 86.88 83 GLU A CA 1
ATOM 666 C C . GLU A 1 83 ? 1.631 10.844 13.061 1.00 86.88 83 GLU A C 1
ATOM 668 O O . GLU A 1 83 ? 1.123 10.570 14.155 1.00 86.88 83 GLU A O 1
ATOM 673 N N . ARG A 1 84 ? 0.916 11.422 12.086 1.00 87.81 84 ARG A N 1
ATOM 674 C CA . ARG A 1 84 ? -0.501 11.786 12.230 1.00 87.81 84 ARG A CA 1
ATOM 675 C C . ARG A 1 84 ? -1.389 10.563 12.469 1.00 87.81 84 ARG A C 1
ATOM 677 O O . ARG A 1 84 ? -2.264 10.590 13.339 1.00 87.81 84 ARG A O 1
ATOM 684 N N . LEU A 1 85 ? -1.166 9.485 11.717 1.00 86.50 85 LEU A N 1
ATOM 685 C CA . LEU A 1 85 ? -1.882 8.218 11.875 1.00 86.50 85 LEU A CA 1
ATOM 686 C C . LEU A 1 85 ? -1.586 7.572 13.231 1.00 86.50 85 LEU A C 1
ATOM 688 O O . LEU A 1 85 ? -2.505 7.069 13.877 1.00 86.50 85 LEU A O 1
ATOM 692 N N . GLN A 1 86 ? -0.337 7.630 13.695 1.00 86.00 86 GLN A N 1
ATOM 693 C CA . GLN A 1 86 ? 0.046 7.137 15.013 1.00 86.00 86 GLN A CA 1
ATOM 694 C C . GLN A 1 86 ? -0.714 7.876 16.120 1.00 86.00 86 GLN A C 1
ATOM 696 O O . GLN A 1 86 ? -1.321 7.229 16.974 1.00 86.00 86 GLN A O 1
ATOM 701 N N . ALA A 1 87 ? -0.769 9.210 16.071 1.00 87.50 87 ALA A N 1
ATOM 702 C CA . ALA A 1 87 ? -1.543 10.000 17.028 1.00 87.50 87 ALA A CA 1
ATOM 703 C C . ALA A 1 87 ? -3.043 9.641 17.004 1.00 87.50 87 ALA A C 1
ATOM 705 O O . ALA A 1 87 ? -3.682 9.533 18.051 1.00 87.50 87 ALA A O 1
ATOM 706 N N . ALA A 1 88 ? -3.614 9.398 15.820 1.00 85.81 88 ALA A N 1
ATOM 707 C CA . ALA A 1 88 ? -5.005 8.968 15.691 1.00 85.81 88 ALA A CA 1
ATOM 708 C C . ALA A 1 88 ? -5.258 7.585 16.323 1.00 85.81 88 ALA A C 1
ATOM 710 O O . ALA A 1 88 ? -6.245 7.411 17.041 1.00 85.81 88 ALA A O 1
ATOM 711 N N . ILE A 1 89 ? -4.363 6.616 16.105 1.00 84.81 89 ILE A N 1
ATOM 712 C CA . ILE A 1 89 ? -4.447 5.275 16.709 1.00 84.81 89 ILE A CA 1
ATOM 713 C C . ILE A 1 89 ? -4.346 5.362 18.237 1.00 84.81 89 ILE A C 1
ATOM 715 O O . ILE A 1 89 ? -5.107 4.702 18.943 1.00 84.81 89 ILE A O 1
ATOM 719 N N . GLU A 1 90 ? -3.457 6.207 18.755 1.00 85.38 90 GLU A N 1
ATOM 720 C CA . GLU A 1 90 ? -3.295 6.451 20.191 1.00 85.38 90 GLU A CA 1
ATOM 721 C C . GLU A 1 90 ? -4.556 7.047 20.835 1.00 85.38 90 GLU A C 1
ATOM 723 O O . GLU A 1 90 ? -4.998 6.599 21.898 1.00 85.38 90 GLU A O 1
ATOM 728 N N . ASN A 1 91 ? -5.211 7.989 20.155 1.00 84.75 91 ASN A N 1
ATOM 729 C CA . ASN A 1 91 ? -6.488 8.552 20.602 1.00 84.75 91 ASN A CA 1
ATOM 730 C C . ASN A 1 91 ? -7.599 7.489 20.660 1.00 84.75 91 ASN A C 1
ATOM 732 O O . ASN A 1 91 ? -8.386 7.454 21.613 1.00 84.75 91 ASN A O 1
ATOM 736 N N . ILE A 1 92 ? -7.643 6.585 19.675 1.00 81.38 92 ILE A N 1
ATOM 737 C CA . ILE A 1 92 ? -8.583 5.454 19.671 1.00 81.38 92 ILE A CA 1
ATOM 738 C C . ILE A 1 92 ? -8.260 4.491 20.819 1.00 81.38 92 ILE A C 1
ATOM 740 O O . ILE A 1 92 ? -9.171 4.084 21.537 1.00 81.38 92 ILE A O 1
ATOM 744 N N . ARG A 1 93 ? -6.979 4.166 21.046 1.00 76.69 93 ARG A N 1
ATOM 745 C CA . ARG A 1 93 ? -6.540 3.287 22.145 1.00 76.69 93 ARG A CA 1
ATOM 746 C C . ARG A 1 93 ? -6.932 3.839 23.515 1.00 76.69 93 ARG A C 1
ATOM 748 O O . ARG A 1 93 ? -7.351 3.082 24.384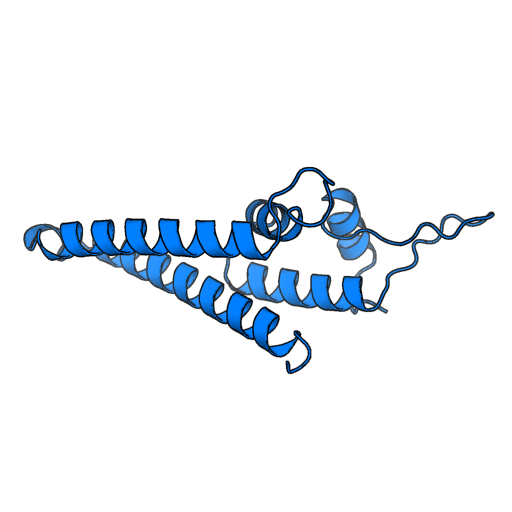 1.00 76.69 93 ARG A O 1
ATOM 755 N N . SER A 1 94 ? -6.824 5.154 23.684 1.00 78.38 94 SER A N 1
ATOM 756 C CA . SER A 1 94 ? -7.220 5.873 24.902 1.00 78.38 94 SER A CA 1
ATOM 757 C C . SER A 1 94 ? -8.734 5.811 25.156 1.00 78.38 94 SER A C 1
ATOM 759 O O . SER A 1 94 ? -9.193 5.975 26.285 1.00 78.38 94 SER A O 1
ATOM 761 N N . SER A 1 95 ? -9.520 5.530 24.115 1.00 71.81 95 SER A N 1
ATOM 762 C CA . SER A 1 95 ? -10.977 5.417 24.154 1.00 71.81 95 SER A CA 1
ATOM 763 C C . SER A 1 95 ? -11.400 3.948 24.317 1.00 71.81 9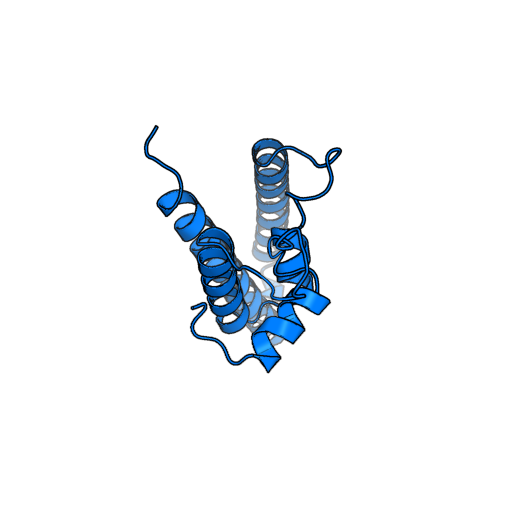5 SER A C 1
ATOM 765 O O . SER A 1 95 ? -11.904 3.319 23.386 1.00 71.81 95 SER A O 1
ATOM 767 N N . ALA A 1 96 ? -11.204 3.397 25.521 1.00 58.50 96 ALA A N 1
ATOM 768 C CA . ALA A 1 96 ? -11.365 1.968 25.844 1.00 58.50 96 ALA A CA 1
ATOM 769 C C . ALA A 1 96 ? -12.723 1.340 25.441 1.00 58.50 96 ALA A C 1
ATOM 771 O O . ALA A 1 96 ? -12.794 0.147 25.171 1.00 58.50 96 ALA A O 1
ATOM 772 N N . LEU A 1 97 ? -13.792 2.138 25.343 1.00 62.66 97 LEU A N 1
ATOM 773 C CA . LEU A 1 97 ? -15.150 1.696 24.982 1.00 62.66 97 LEU A CA 1
ATOM 774 C C . LEU A 1 97 ? -15.352 1.409 23.477 1.00 62.66 97 LEU A C 1
ATOM 776 O O . LEU A 1 97 ? -16.353 0.802 23.101 1.00 62.66 97 LEU A O 1
ATOM 780 N N . LEU A 1 98 ? -14.442 1.851 22.600 1.00 62.12 98 LEU A N 1
ATOM 781 C CA . LEU A 1 98 ? -14.568 1.660 21.145 1.00 62.12 98 LEU A CA 1
ATOM 782 C C . LEU A 1 98 ? -13.989 0.322 20.659 1.00 62.12 98 LEU A C 1
ATOM 784 O O . LEU A 1 98 ? -14.367 -0.154 19.591 1.00 62.12 98 LEU A O 1
ATOM 788 N N . LEU A 1 99 ? -13.098 -0.301 21.433 1.00 59.78 99 LEU A N 1
ATOM 789 C CA . LEU A 1 99 ? -12.329 -1.474 21.000 1.00 59.78 99 LEU A CA 1
ATOM 790 C C . LEU A 1 99 ? -13.134 -2.787 21.004 1.00 59.78 99 LEU A C 1
ATOM 792 O O . LEU A 1 99 ? -12.793 -3.700 20.254 1.00 59.78 99 LEU A O 1
ATOM 796 N N . ASP A 1 100 ? -14.229 -2.859 21.766 1.00 65.38 100 ASP A N 1
ATOM 797 C CA . ASP A 1 100 ? -15.117 -4.034 21.811 1.00 65.38 100 ASP A CA 1
ATOM 798 C C . ASP A 1 100 ? -16.158 -4.058 20.682 1.00 65.38 100 ASP A C 1
ATOM 800 O O . ASP A 1 100 ? -16.918 -5.019 20.532 1.00 65.38 100 ASP A O 1
ATOM 804 N N . GLN A 1 101 ? -16.203 -3.020 19.843 1.00 77.00 101 GLN A N 1
ATOM 805 C CA . GLN A 1 101 ? -17.144 -2.985 18.733 1.00 77.00 101 GLN A CA 1
ATOM 806 C C . GLN A 1 101 ? -16.631 -3.839 17.559 1.00 77.00 101 GLN A C 1
ATOM 808 O O . GLN A 1 101 ? -15.553 -3.571 17.018 1.00 77.00 101 GLN A O 1
ATOM 813 N N . PRO A 1 102 ? -17.410 -4.825 17.069 1.00 77.94 102 PRO A N 1
ATOM 814 C CA . PRO A 1 102 ? -16.995 -5.681 15.954 1.00 77.94 102 PRO A CA 1
ATOM 815 C C . PRO A 1 102 ? -16.726 -4.887 14.665 1.00 77.94 102 PRO A C 1
ATOM 817 O O . PRO A 1 102 ? -15.875 -5.280 13.866 1.00 77.94 102 PRO A O 1
ATOM 820 N N . ALA A 1 103 ? -17.388 -3.739 14.491 1.00 78.50 103 ALA A N 1
ATOM 821 C CA . ALA A 1 103 ? -17.119 -2.808 13.398 1.00 78.50 103 ALA A CA 1
ATOM 822 C C . ALA A 1 103 ? -15.707 -2.200 13.484 1.00 78.50 103 ALA A C 1
ATOM 824 O O . ALA A 1 103 ? -14.989 -2.173 12.486 1.00 78.50 103 ALA A O 1
ATOM 825 N N . VAL A 1 104 ? -15.272 -1.782 14.679 1.00 80.12 104 VAL A N 1
ATOM 826 C CA . VAL A 1 104 ? -13.929 -1.218 14.903 1.00 80.12 104 VAL A CA 1
ATOM 827 C C . VAL A 1 104 ? -12.859 -2.276 14.654 1.00 80.12 104 VAL A C 1
ATOM 829 O O . VAL A 1 104 ? -11.860 -1.994 13.996 1.00 80.12 104 VAL A O 1
ATOM 832 N N . ARG A 1 105 ? -13.099 -3.524 15.076 1.00 79.75 105 ARG A N 1
ATOM 833 C CA . ARG A 1 105 ? -12.194 -4.647 14.796 1.00 79.75 105 ARG A CA 1
ATOM 834 C C . ARG A 1 105 ? -12.023 -4.908 13.297 1.00 79.75 105 ARG A C 1
ATOM 836 O O . ARG A 1 105 ? -10.894 -5.096 12.848 1.00 79.75 105 ARG A O 1
ATOM 843 N N . ALA A 1 106 ? -13.108 -4.915 12.522 1.00 81.44 106 ALA A N 1
ATOM 844 C CA . ALA A 1 106 ? -13.040 -5.130 11.075 1.00 81.44 106 ALA A CA 1
ATOM 845 C C . ALA A 1 106 ? -12.240 -4.021 10.369 1.00 81.44 106 ALA A C 1
ATOM 847 O O . ALA A 1 106 ? -11.352 -4.314 9.568 1.00 81.44 106 ALA A O 1
ATOM 848 N N . VAL A 1 107 ? -12.493 -2.759 10.729 1.00 84.06 107 VAL A N 1
ATOM 849 C CA . VAL A 1 107 ? -11.764 -1.605 10.178 1.00 84.06 107 VAL A CA 1
ATOM 850 C C . VAL A 1 107 ? -10.288 -1.631 10.590 1.00 84.06 107 VAL A C 1
ATOM 852 O O . VAL A 1 107 ? -9.419 -1.391 9.756 1.00 84.06 107 VAL A O 1
ATOM 855 N N . ALA A 1 108 ? -9.976 -1.988 11.839 1.00 83.25 108 ALA A N 1
ATOM 856 C CA . ALA A 1 108 ? -8.597 -2.119 12.311 1.00 83.25 108 ALA A CA 1
ATOM 857 C C . ALA A 1 108 ? -7.826 -3.220 11.561 1.00 83.25 108 ALA A C 1
ATOM 859 O O . ALA A 1 108 ? -6.663 -3.031 11.204 1.00 83.25 108 ALA A O 1
ATOM 860 N N . MET A 1 109 ? -8.474 -4.354 11.269 1.00 84.19 109 MET A N 1
ATOM 861 C CA . MET A 1 109 ? -7.879 -5.417 10.453 1.00 84.19 109 MET A CA 1
ATOM 862 C C . MET A 1 109 ? -7.597 -4.951 9.019 1.00 84.19 109 MET A C 1
ATOM 864 O O . MET A 1 109 ? -6.532 -5.252 8.478 1.00 84.19 109 MET A O 1
ATOM 868 N N . GLU A 1 110 ? -8.512 -4.195 8.409 1.00 83.62 110 GLU A N 1
ATOM 869 C CA . GLU A 1 110 ? -8.293 -3.629 7.076 1.00 83.62 110 GLU A CA 1
ATOM 870 C C . GLU A 1 110 ? -7.155 -2.597 7.071 1.00 83.62 110 GLU A C 1
ATOM 872 O O . GLU A 1 110 ? -6.292 -2.632 6.190 1.00 83.62 110 GLU A O 1
ATOM 877 N N . ALA A 1 111 ? -7.098 -1.727 8.083 1.00 84.19 111 ALA A N 1
ATOM 878 C CA . ALA A 1 111 ? -6.015 -0.763 8.252 1.00 84.19 111 ALA A CA 1
ATOM 879 C C . ALA A 1 111 ? -4.650 -1.462 8.385 1.00 84.19 111 ALA A C 1
ATOM 881 O O . ALA A 1 111 ? -3.699 -1.086 7.700 1.00 84.19 111 ALA A O 1
ATOM 882 N N . LEU A 1 112 ? -4.563 -2.532 9.185 1.00 84.38 112 LEU A N 1
ATOM 883 C CA . LEU A 1 112 ? -3.344 -3.333 9.329 1.00 84.38 112 LEU A CA 1
ATOM 884 C C . LEU A 1 112 ? -2.925 -3.994 8.007 1.00 84.38 112 LEU A C 1
ATOM 886 O O . LEU A 1 112 ? -1.737 -4.009 7.669 1.00 84.38 112 LEU A O 1
ATOM 890 N N . GLN A 1 113 ? -3.886 -4.525 7.245 1.00 83.56 113 GLN A N 1
ATOM 891 C CA . GLN A 1 113 ? -3.616 -5.124 5.939 1.00 83.56 113 GLN A CA 1
ATOM 892 C C . GLN A 1 113 ? -3.014 -4.094 4.972 1.00 83.56 113 GLN A C 1
ATOM 894 O O . GLN A 1 113 ? -2.007 -4.383 4.319 1.00 83.56 113 GLN A O 1
ATOM 899 N N . ARG A 1 114 ? -3.591 -2.888 4.914 1.00 81.31 114 ARG A N 1
ATOM 900 C CA . ARG A 1 114 ? -3.089 -1.785 4.081 1.00 81.31 114 ARG A CA 1
ATOM 901 C C . ARG A 1 114 ? -1.711 -1.300 4.544 1.00 81.31 114 ARG A C 1
ATOM 903 O O . ARG A 1 114 ? -0.820 -1.151 3.713 1.00 81.31 114 ARG A O 1
ATOM 910 N N . ALA A 1 115 ? -1.491 -1.139 5.850 1.00 83.00 115 ALA A N 1
ATOM 911 C CA . ALA A 1 115 ? -0.197 -0.728 6.400 1.00 83.00 115 ALA A CA 1
ATOM 912 C C . ALA A 1 115 ? 0.915 -1.736 6.065 1.00 83.00 115 ALA A C 1
ATOM 914 O O . ALA A 1 115 ? 1.963 -1.371 5.540 1.00 83.00 115 ALA A O 1
ATOM 915 N N . THR A 1 116 ? 0.651 -3.031 6.262 1.00 80.06 116 THR A N 1
ATOM 916 C CA . THR A 1 116 ? 1.604 -4.105 5.929 1.00 80.06 116 THR A CA 1
ATOM 917 C C . THR A 1 116 ? 1.921 -4.128 4.431 1.00 80.06 116 THR A C 1
ATOM 919 O O . THR A 1 116 ? 3.035 -4.445 4.005 1.00 80.06 116 THR A O 1
ATOM 922 N N . ALA A 1 117 ? 0.936 -3.787 3.604 1.00 75.25 117 ALA A N 1
ATOM 923 C CA . ALA A 1 117 ? 1.111 -3.680 2.172 1.00 75.25 117 ALA A CA 1
ATOM 924 C C . ALA A 1 117 ? 2.011 -2.498 1.769 1.00 75.25 117 ALA A C 1
ATOM 926 O O . ALA A 1 117 ? 2.899 -2.686 0.935 1.00 75.25 117 ALA A O 1
ATOM 927 N N . LEU A 1 118 ? 1.864 -1.337 2.412 1.00 80.94 118 LEU A N 1
ATOM 928 C CA . LEU A 1 118 ? 2.789 -0.210 2.245 1.00 80.94 118 LEU A CA 1
ATOM 929 C C . LEU A 1 118 ? 4.214 -0.577 2.678 1.00 80.94 118 LEU A C 1
ATOM 931 O O . LEU A 1 118 ? 5.153 -0.354 1.917 1.00 80.94 118 LEU A O 1
ATOM 935 N N . CYS A 1 119 ? 4.387 -1.223 3.837 1.00 77.81 119 CYS A N 1
ATOM 936 C CA . CYS A 1 119 ? 5.710 -1.646 4.309 1.00 77.81 119 CYS A CA 1
ATOM 937 C C . CYS A 1 119 ? 6.415 -2.564 3.305 1.00 77.81 119 CYS A C 1
ATOM 939 O O . CYS A 1 119 ? 7.592 -2.376 3.018 1.00 77.81 119 CYS A O 1
ATOM 941 N N . SER A 1 120 ? 5.698 -3.533 2.726 1.00 72.50 120 SER A N 1
AT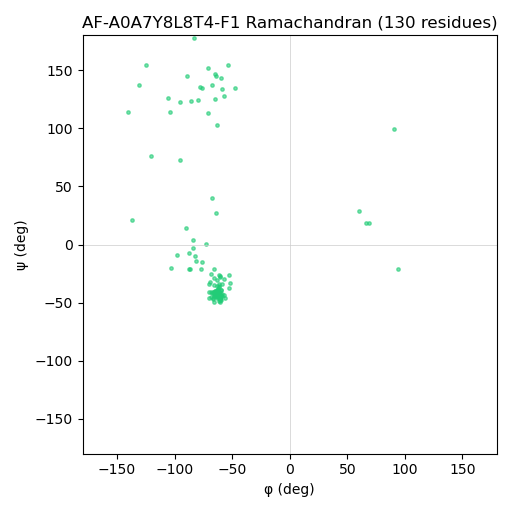OM 942 C CA . SER A 1 120 ? 6.303 -4.418 1.725 1.00 72.50 120 SER A CA 1
ATOM 943 C C . SER A 1 120 ? 6.759 -3.682 0.468 1.00 72.50 120 SER A C 1
ATOM 945 O O . SER A 1 120 ? 7.789 -4.035 -0.090 1.00 72.50 120 SER A O 1
ATOM 947 N N . VAL A 1 121 ? 6.024 -2.651 0.049 1.00 76.69 121 VAL A N 1
ATOM 948 C CA . VAL A 1 121 ? 6.376 -1.841 -1.124 1.00 76.69 121 VAL A CA 1
ATOM 949 C C . VAL A 1 121 ? 7.632 -1.037 -0.844 1.00 76.69 121 VAL A C 1
ATOM 951 O O . VAL A 1 121 ? 8.546 -1.038 -1.661 1.00 76.69 121 VAL A O 1
ATOM 954 N N . LEU A 1 122 ? 7.707 -0.418 0.334 1.00 76.44 122 LEU A N 1
ATOM 955 C CA . LEU A 1 122 ? 8.888 0.325 0.750 1.00 76.44 122 LEU A CA 1
ATOM 956 C C . LEU A 1 122 ? 10.127 -0.578 0.821 1.00 76.44 122 LEU A C 1
ATOM 958 O O . LEU A 1 122 ? 11.191 -0.187 0.355 1.00 76.44 122 LEU A O 1
ATOM 962 N N . VAL A 1 123 ? 9.985 -1.808 1.328 1.00 75.19 123 VAL A N 1
ATOM 963 C CA . VAL A 1 123 ? 11.070 -2.805 1.333 1.00 75.19 123 VAL A CA 1
ATOM 964 C C . VAL A 1 123 ? 11.514 -3.161 -0.087 1.00 75.19 123 VAL A C 1
ATOM 966 O O . VAL A 1 123 ? 12.714 -3.229 -0.339 1.00 75.19 123 VAL A O 1
ATOM 969 N N . THR A 1 124 ? 10.581 -3.359 -1.023 1.00 70.12 124 THR A N 1
ATOM 970 C CA . THR A 1 124 ? 10.924 -3.604 -2.433 1.00 70.12 124 THR A CA 1
ATOM 971 C C . THR A 1 124 ? 11.686 -2.425 -3.037 1.00 70.12 124 THR A C 1
ATOM 973 O O . THR A 1 124 ? 12.713 -2.640 -3.670 1.00 70.12 124 THR A O 1
ATOM 976 N N . ILE A 1 125 ? 11.241 -1.190 -2.784 1.00 71.25 125 ILE A N 1
ATOM 977 C CA . ILE A 1 125 ? 11.926 0.022 -3.255 1.00 71.25 125 ILE A CA 1
ATOM 978 C C . ILE A 1 125 ? 13.345 0.104 -2.675 1.00 71.25 125 ILE A C 1
ATOM 980 O O . ILE A 1 125 ? 14.291 0.344 -3.417 1.00 71.25 125 ILE A O 1
ATOM 984 N N . LEU A 1 126 ? 13.512 -0.144 -1.372 1.00 71.12 126 LEU A N 1
ATOM 985 C CA . LEU A 1 126 ? 14.819 -0.129 -0.703 1.00 71.12 126 LEU A CA 1
ATOM 986 C C . LEU A 1 126 ? 15.779 -1.190 -1.252 1.00 71.12 126 LEU A C 1
ATOM 988 O O . LEU A 1 126 ? 16.963 -0.911 -1.396 1.00 71.12 126 LEU A O 1
ATOM 992 N N . HIS A 1 127 ? 15.281 -2.386 -1.567 1.00 71.25 127 HIS A N 1
ATOM 993 C CA . HIS A 1 127 ? 16.089 -3.456 -2.156 1.00 71.25 127 HIS A CA 1
ATOM 994 C C . HIS A 1 127 ? 16.524 -3.143 -3.597 1.00 71.25 127 HIS A C 1
ATOM 996 O O . HIS A 1 127 ? 17.594 -3.566 -4.028 1.00 71.25 127 HIS A O 1
ATOM 1002 N N . ASP A 1 128 ? 15.697 -2.415 -4.348 1.00 63.75 128 ASP A N 1
ATOM 1003 C CA . ASP A 1 128 ? 15.976 -2.057 -5.740 1.00 63.75 128 ASP A CA 1
ATOM 1004 C C . ASP A 1 128 ? 16.900 -0.830 -5.875 1.00 63.75 128 ASP A C 1
ATOM 1006 O O . ASP A 1 128 ? 17.387 -0.550 -6.977 1.00 63.75 128 ASP A O 1
ATOM 1010 N N . MET A 1 129 ? 17.177 -0.114 -4.779 1.00 61.84 129 MET A N 1
ATOM 1011 C CA . MET A 1 129 ? 18.173 0.956 -4.756 1.00 61.84 129 MET A CA 1
ATOM 1012 C C . MET A 1 129 ? 19.595 0.375 -4.683 1.00 61.84 129 MET A C 1
ATOM 1014 O O . MET A 1 129 ? 19.845 -0.550 -3.906 1.00 61.84 129 MET A O 1
ATOM 1018 N N . PRO A 1 130 ? 20.553 0.895 -5.475 1.00 50.34 130 PRO A N 1
ATOM 1019 C CA . PRO A 1 130 ? 21.945 0.474 -5.366 1.00 50.34 130 PRO A CA 1
ATOM 1020 C C . PRO A 1 130 ? 22.473 0.773 -3.951 1.00 50.34 130 PRO A C 1
ATOM 1022 O O . PRO A 1 130 ? 22.091 1.794 -3.373 1.00 50.34 130 PRO A O 1
ATOM 1025 N N . PRO A 1 131 ? 23.335 -0.091 -3.380 1.00 50.91 131 PRO A N 1
ATOM 1026 C CA . PRO A 1 131 ? 23.940 0.187 -2.084 1.00 50.91 131 PRO A CA 1
ATOM 1027 C C . PRO A 1 131 ? 24.731 1.500 -2.161 1.00 50.91 131 PRO A C 1
ATOM 1029 O O . PRO A 1 131 ? 25.454 1.726 -3.134 1.00 50.91 131 PRO A O 1
ATOM 1032 N N . VAL A 1 132 ? 24.538 2.351 -1.150 1.00 51.53 132 VAL A N 1
ATOM 1033 C CA . VAL A 1 132 ? 25.276 3.610 -0.949 1.00 51.53 132 VAL A CA 1
ATOM 1034 C C . VAL A 1 132 ? 26.728 3.318 -0.592 1.00 51.53 132 VAL A C 1
ATOM 1036 O O . VAL A 1 132 ? 26.949 2.395 0.227 1.00 51.53 132 VAL A O 1
#

Foldseek 3Di:
DLPDDPVVVVVCVVVVLADFDQPPDDDRDGHGDVVSSLSSVLCVLLVVLVDDPVNSNVVVVQPPDPVHDDPVRVVVVVVVVVVVVVVVVVVVVVVVVNPPDVVVVVVVVNVVSVVVSVVVSVVSVVVPDDDD

Nearest PDB structures (foldseek):
  5gpe-assembly4_G  TM=5.691E-01  e=9.896E-03  Cupriavidus metallidurans CH34
  3qao-assembly1_A-2  TM=5.637E-01  e=1.623E-02  Listeria monocytogenes EGD-e
  7cla-assembly1_A-2  TM=5.041E-01  e=3.410E-02  Caulobacter vibrioides CB15
  6jyw-assembly1_A  TM=5.601E-01  e=6.733E-02  Pseudomonas putida
  3d71-assembly1_A-2  TM=4.966E-01  e=4.942E-02  Bacillus subtilis

Secondary structure (DSSP, 8-state):
--SS-HHHHHHHHHTTS---EE-SSS--PEE--HHHHHHHHHHHHHHHTT--HHHHHHHHSTTTSTTSPPHHHHHHHHHHHHHHHHHHHHHHHH-GGGTT-HHHHHHHHHHHHHHHHHHHHHHHHHHHSPP-

Mean predicted aligned error: 11.62 Å

Radius of gyration: 18.96 Å; Cα contacts (8 Å, |Δi|>4): 66; chains: 1; bounding box: 42×32×65 Å